Protein AF-A0A545T845-F1 (afdb_monomer)

InterPro domains:
  IPR010710 Protein of unknown function DUF1289 [PF06945] (21-68)
  IPR010710 Protein of unknown function DUF1289 [PTHR35175] (17-67)

Solvent-accessible surface area (backbone atoms only — not comparable to full-atom values): 4193 Å² total; per-residue (Å²): 114,73,74,58,54,53,56,52,52,28,65,70,71,49,66,72,71,87,65,79,76,72,67,73,87,51,94,45,67,36,91,88,77,55,25,21,76,55,48,58,41,37,68,64,58,64,71,43,52,66,57,41,52,74,68,55,50,52,52,53,51,53,52,32,63,73,73,107

pLDDT: mean 80.28, std 11.22, range [47.62, 90.88]

Radius of gyration: 12.81 Å; Cα contacts (8 Å, |Δi|>4): 59; chains: 1; bounding box: 26×30×30 Å

Mean predicted aligned error: 7.52 Å

Organism: NCBI:txid2591009

Structure (mmCIF, N/CA/C/O backbone):
data_AF-A0A545T845-F1
#
_entry.id   AF-A0A545T845-F1
#
loop_
_atom_site.group_PDB
_atom_site.id
_atom_site.type_symbol
_atom_site.label_atom_id
_atom_site.label_alt_id
_atom_site.label_comp_id
_atom_site.label_asym_id
_atom_site.label_entity_id
_atom_site.label_seq_id
_atom_site.pdbx_PDB_ins_code
_atom_site.Cartn_x
_atom_site.Cartn_y
_atom_site.Cartn_z
_atom_site.occupancy
_atom_site.B_iso_or_equiv
_atom_site.auth_seq_id
_atom_site.auth_comp_id
_atom_site.auth_asym_id
_atom_site.auth_atom_id
_atom_site.pdbx_PDB_model_num
ATOM 1 N N . MET A 1 1 ? 7.142 19.548 -10.805 1.00 47.62 1 MET A N 1
ATOM 2 C CA . MET A 1 1 ? 7.801 18.951 -11.990 1.00 47.62 1 MET A CA 1
ATOM 3 C C . MET A 1 1 ? 8.480 17.607 -11.675 1.00 47.62 1 MET A C 1
ATOM 5 O O . MET A 1 1 ? 8.071 16.612 -12.258 1.00 47.62 1 MET A O 1
ATOM 9 N N . ALA A 1 2 ? 9.355 17.509 -10.663 1.00 57.97 2 ALA A N 1
ATOM 10 C CA . ALA A 1 2 ? 10.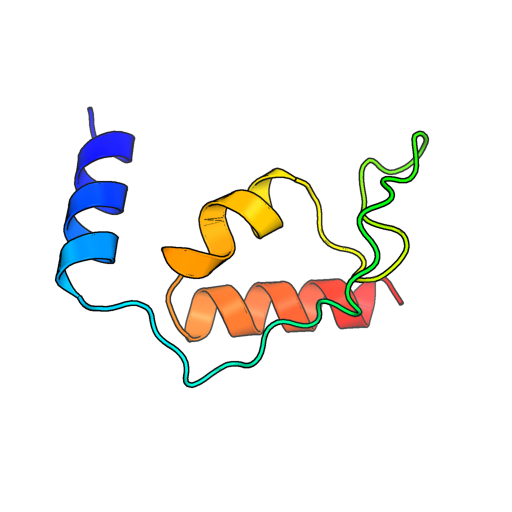117 16.288 -10.320 1.00 57.97 2 ALA A CA 1
ATOM 11 C C . ALA A 1 2 ? 9.311 14.980 -10.086 1.00 57.97 2 ALA A C 1
ATOM 13 O O . ALA A 1 2 ? 9.783 13.884 -10.388 1.00 57.97 2 ALA A O 1
ATOM 14 N N . ARG A 1 3 ? 8.071 15.057 -9.572 1.00 59.91 3 ARG A N 1
ATOM 15 C CA . ARG A 1 3 ? 7.199 13.876 -9.360 1.00 59.91 3 ARG A CA 1
ATOM 16 C C . ARG A 1 3 ? 6.731 13.228 -10.677 1.00 59.91 3 ARG A C 1
ATOM 18 O O . ARG A 1 3 ? 6.539 12.016 -10.723 1.00 59.91 3 ARG A O 1
ATOM 25 N N . ARG A 1 4 ? 6.562 14.020 -11.749 1.00 59.81 4 ARG A N 1
ATOM 26 C CA . ARG A 1 4 ? 6.136 13.536 -13.079 1.00 59.81 4 ARG A CA 1
ATOM 27 C C . ARG A 1 4 ? 7.268 12.814 -13.810 1.00 59.81 4 ARG A C 1
ATOM 29 O O . ARG A 1 4 ? 7.021 11.783 -14.428 1.00 59.81 4 ARG A O 1
ATOM 36 N N . GLU A 1 5 ? 8.496 13.316 -13.709 1.00 60.69 5 GLU A N 1
ATOM 37 C CA . GLU A 1 5 ? 9.673 12.710 -14.351 1.00 60.69 5 GLU A CA 1
ATOM 38 C C . GLU A 1 5 ? 10.054 11.370 -13.726 1.00 60.69 5 GLU A C 1
ATOM 40 O O . GLU A 1 5 ? 10.310 10.421 -14.466 1.00 60.69 5 GLU A O 1
ATOM 45 N N . ARG A 1 6 ? 9.967 11.239 -12.392 1.00 62.03 6 ARG A N 1
ATOM 46 C CA . ARG A 1 6 ? 10.133 9.943 -11.708 1.00 62.03 6 ARG A CA 1
ATOM 47 C C . ARG A 1 6 ? 9.152 8.885 -12.221 1.00 62.03 6 ARG A C 1
ATOM 49 O O . ARG A 1 6 ? 9.570 7.792 -12.585 1.00 62.03 6 ARG A O 1
ATOM 56 N N . ARG A 1 7 ? 7.863 9.229 -12.356 1.00 62.44 7 ARG A N 1
ATOM 57 C CA . ARG A 1 7 ? 6.846 8.318 -12.924 1.00 62.44 7 ARG A CA 1
ATOM 58 C C . ARG A 1 7 ? 7.121 7.952 -14.386 1.00 62.44 7 ARG A C 1
ATOM 60 O O . ARG A 1 7 ? 6.852 6.823 -14.789 1.00 62.44 7 ARG A O 1
ATOM 67 N N . LYS A 1 8 ? 7.666 8.879 -15.183 1.00 59.34 8 LYS A N 1
ATOM 68 C CA . LYS A 1 8 ? 8.032 8.631 -16.587 1.00 59.34 8 LYS A CA 1
ATOM 69 C C . LYS A 1 8 ? 9.239 7.688 -16.697 1.00 59.34 8 LYS A C 1
ATOM 71 O O . LYS A 1 8 ? 9.186 6.757 -17.494 1.00 59.34 8 LYS A O 1
ATOM 76 N N . GLN A 1 9 ? 10.274 7.877 -15.871 1.00 61.50 9 GLN A N 1
ATOM 77 C CA . GLN A 1 9 ? 11.430 6.970 -15.799 1.00 61.50 9 GLN A CA 1
ATOM 78 C C . GLN A 1 9 ? 11.055 5.571 -15.295 1.00 61.50 9 GLN A C 1
ATOM 80 O O . GLN A 1 9 ? 11.502 4.583 -15.873 1.00 61.50 9 GLN A O 1
ATOM 85 N N . ALA A 1 10 ? 10.198 5.471 -14.278 1.00 60.59 10 ALA A N 1
ATOM 86 C CA . ALA A 1 10 ? 9.728 4.183 -13.770 1.00 60.59 10 ALA A CA 1
ATOM 87 C C . ALA A 1 10 ? 8.956 3.383 -14.834 1.00 60.59 10 ALA A C 1
ATOM 89 O O . ALA A 1 10 ? 9.153 2.182 -14.982 1.00 60.59 10 ALA A O 1
ATOM 90 N N . ARG A 1 11 ? 8.135 4.057 -15.654 1.00 61.88 11 ARG A N 1
ATOM 91 C CA . ARG A 1 11 ? 7.407 3.416 -16.762 1.00 61.88 11 ARG A CA 1
ATOM 92 C 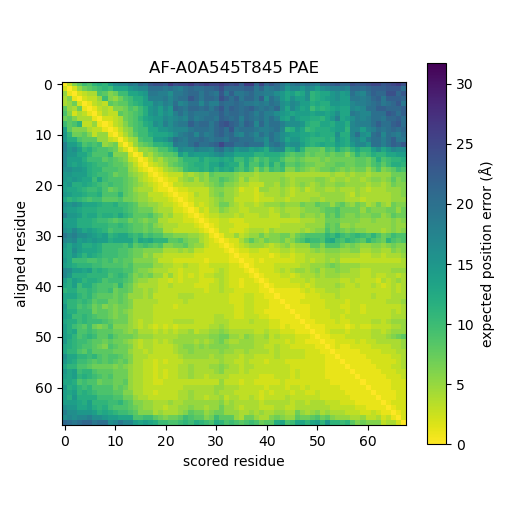C . ARG A 1 11 ? 8.327 2.960 -17.905 1.00 61.88 11 ARG A C 1
ATOM 94 O O . ARG A 1 11 ? 7.992 2.005 -18.595 1.00 61.88 11 ARG A O 1
ATOM 101 N N . LEU A 1 12 ? 9.470 3.628 -18.096 1.00 62.47 12 LEU A N 1
ATOM 102 C CA . LEU A 1 12 ? 10.482 3.283 -19.104 1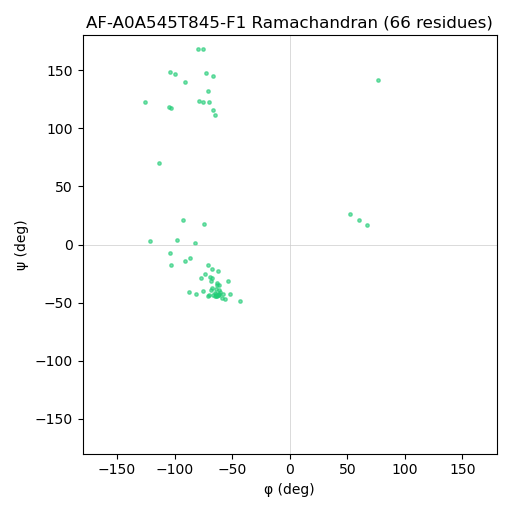.00 62.47 12 LEU A CA 1
ATOM 103 C C . LEU A 1 12 ? 11.343 2.076 -18.705 1.00 62.47 12 LEU A C 1
ATOM 105 O O . LEU A 1 12 ? 11.804 1.357 -19.583 1.00 62.47 12 LEU A O 1
ATOM 109 N N . ARG A 1 13 ? 11.547 1.830 -17.404 1.00 63.78 13 ARG A N 1
ATOM 110 C CA . ARG A 1 13 ? 12.375 0.715 -16.906 1.00 63.78 13 ARG A CA 1
ATOM 111 C C . ARG A 1 13 ? 11.663 -0.642 -16.846 1.00 63.78 13 ARG A C 1
ATOM 113 O O . ARG A 1 13 ? 12.290 -1.629 -16.483 1.00 63.78 13 ARG A O 1
ATOM 120 N N . GLY A 1 14 ? 10.399 -0.714 -17.263 1.00 64.88 14 GLY A N 1
ATOM 121 C CA . GLY A 1 14 ? 9.593 -1.927 -17.153 1.00 64.88 14 GLY A CA 1
ATOM 122 C C . GLY A 1 14 ? 9.108 -2.145 -15.718 1.00 64.88 14 GLY A C 1
ATOM 123 O O . GLY A 1 14 ? 9.803 -1.855 -14.749 1.00 64.88 14 GLY A O 1
ATOM 124 N N . ILE A 1 15 ? 7.870 -2.620 -15.574 1.00 68.62 15 ILE A N 1
ATOM 125 C CA . ILE A 1 15 ? 7.308 -2.944 -14.259 1.00 68.62 15 ILE A CA 1
ATOM 126 C C . ILE A 1 15 ? 8.103 -4.125 -13.708 1.00 68.62 15 ILE A C 1
ATOM 128 O O . ILE A 1 15 ? 8.045 -5.214 -14.277 1.00 68.62 15 ILE A O 1
ATOM 132 N N . ASP A 1 16 ? 8.817 -3.917 -12.606 1.00 71.62 16 ASP A N 1
ATOM 133 C CA . ASP A 1 16 ? 9.529 -4.990 -11.920 1.00 71.62 16 ASP A CA 1
ATOM 134 C C . ASP A 1 16 ? 8.521 -6.004 -11.356 1.00 71.62 16 ASP A C 1
ATOM 136 O O . ASP A 1 16 ? 7.742 -5.692 -10.453 1.00 71.62 16 ASP A O 1
ATOM 140 N N . ARG A 1 17 ? 8.500 -7.213 -11.920 1.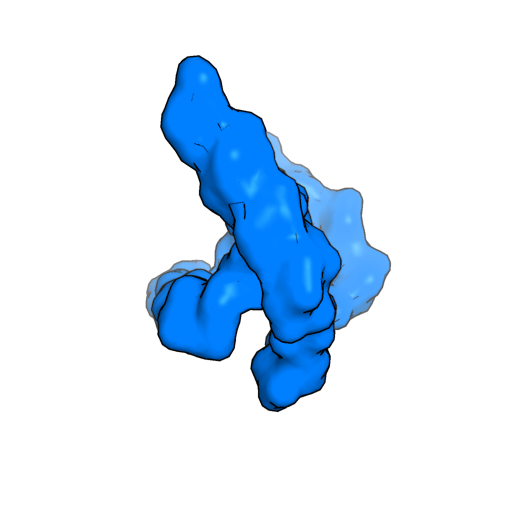00 72.88 17 ARG A N 1
ATOM 141 C CA . ARG A 1 17 ? 7.606 -8.310 -11.511 1.00 72.88 17 ARG A CA 1
ATOM 142 C C . ARG A 1 17 ? 8.283 -9.311 -10.576 1.00 72.88 17 ARG A C 1
ATOM 144 O O . ARG A 1 17 ? 7.661 -10.305 -10.222 1.00 72.88 17 ARG A O 1
ATOM 151 N N . SER A 1 18 ? 9.530 -9.058 -10.180 1.00 81.12 18 SER A N 1
ATOM 152 C CA . SER A 1 18 ? 10.321 -9.975 -9.350 1.00 81.12 18 SER A CA 1
ATOM 153 C C . SER A 1 18 ? 9.755 -10.104 -7.937 1.00 81.12 18 SER A C 1
ATOM 155 O O . SER A 1 18 ? 9.904 -11.143 -7.302 1.00 81.12 18 SER A O 1
ATOM 157 N N . ILE A 1 19 ? 9.088 -9.054 -7.446 1.00 82.88 19 ILE A N 1
ATOM 158 C CA . ILE A 1 19 ? 8.432 -9.043 -6.139 1.00 82.88 19 ILE A CA 1
ATOM 159 C C . ILE A 1 19 ? 6.916 -9.216 -6.322 1.00 82.88 19 ILE A C 1
ATOM 161 O O . ILE A 1 19 ? 6.278 -8.347 -6.937 1.00 82.88 19 ILE A O 1
ATOM 165 N N . PRO A 1 20 ? 6.317 -10.301 -5.793 1.00 83.06 20 PRO A N 1
ATOM 166 C CA . PRO A 1 20 ? 4.881 -10.517 -5.879 1.00 83.06 20 PRO A CA 1
ATOM 167 C C . PRO A 1 20 ? 4.120 -9.472 -5.057 1.00 83.06 20 PRO A C 1
ATOM 169 O O . PRO A 1 20 ? 4.566 -9.018 -4.004 1.00 83.06 20 PRO A O 1
ATOM 172 N N . SER A 1 21 ? 2.947 -9.077 -5.555 1.00 81.94 21 SER A N 1
ATOM 173 C CA . SER A 1 21 ? 2.038 -8.199 -4.815 1.00 81.94 21 SER A CA 1
ATOM 174 C C . SER A 1 21 ? 1.432 -8.973 -3.640 1.00 81.94 21 SER A C 1
ATOM 176 O O . SER A 1 21 ? 0.888 -10.050 -3.876 1.00 81.94 21 SER A O 1
ATOM 178 N N . PRO A 1 22 ? 1.409 -8.423 -2.413 1.00 84.06 22 PRO A N 1
ATOM 179 C CA . PRO A 1 22 ? 0.744 -9.037 -1.257 1.00 84.06 22 PRO A CA 1
ATOM 180 C C . PRO A 1 22 ? -0.792 -8.907 -1.326 1.00 84.06 22 PRO A C 1
ATOM 182 O O . PRO A 1 22 ? -1.484 -8.989 -0.317 1.00 84.06 22 PRO A O 1
ATOM 185 N N . CYS A 1 23 ? -1.351 -8.610 -2.504 1.00 87.31 23 CYS A N 1
ATOM 186 C CA . CYS A 1 23 ? -2.784 -8.427 -2.687 1.00 87.31 23 CYS A CA 1
ATOM 187 C C . CYS A 1 23 ? -3.496 -9.779 -2.682 1.00 87.31 23 CYS A C 1
ATOM 189 O O . CYS A 1 23 ? -3.238 -10.609 -3.548 1.00 87.31 23 CYS A O 1
ATOM 191 N N . ILE A 1 24 ? -4.458 -9.946 -1.780 1.00 87.50 24 ILE A N 1
ATOM 192 C CA . ILE A 1 24 ? -5.338 -11.122 -1.726 1.00 87.50 24 ILE A CA 1
ATOM 193 C C . ILE A 1 24 ? -6.646 -10.922 -2.514 1.00 87.50 24 ILE A C 1
ATOM 195 O O . ILE A 1 24 ? -7.647 -11.570 -2.236 1.00 87.50 24 ILE A O 1
ATOM 199 N N . SER A 1 25 ? -6.668 -9.980 -3.464 1.00 85.06 25 SER A N 1
ATOM 200 C CA . SER A 1 25 ? -7.864 -9.579 -4.231 1.00 85.06 25 SER A CA 1
ATOM 201 C C . SER A 1 25 ? -9.023 -9.034 -3.383 1.00 85.06 25 SER A C 1
ATOM 203 O O . SER A 1 25 ? -10.161 -8.980 -3.839 1.00 85.06 25 SER A O 1
ATOM 205 N N . VAL A 1 26 ? -8.720 -8.565 -2.170 1.00 84.69 26 VAL A N 1
ATOM 206 C CA . VAL A 1 26 ? -9.646 -7.830 -1.301 1.00 84.69 26 VAL A CA 1
ATOM 207 C C . VAL A 1 26 ? -9.252 -6.357 -1.329 1.00 84.69 26 VAL A C 1
ATOM 209 O O . VAL A 1 26 ? -8.138 -6.000 -0.946 1.00 84.69 26 VAL A O 1
ATOM 212 N N . CYS A 1 27 ? -10.157 -5.502 -1.803 1.00 84.62 27 CYS A N 1
ATOM 213 C CA . CYS A 1 27 ? -9.965 -4.053 -1.861 1.00 84.62 27 CYS A CA 1
ATOM 214 C C . CYS A 1 27 ? -10.940 -3.362 -0.909 1.00 84.62 27 CYS A C 1
ATOM 216 O O . CYS A 1 27 ? -11.893 -2.717 -1.337 1.00 84.62 27 CYS A O 1
ATOM 218 N N . GLN A 1 28 ? -10.699 -3.524 0.387 1.00 88.94 28 GLN A N 1
ATOM 219 C CA . GLN A 1 28 ? -11.469 -2.859 1.429 1.00 88.94 28 GLN A CA 1
ATOM 220 C C . GLN A 1 28 ? -10.495 -2.115 2.335 1.00 88.94 28 GLN A C 1
ATOM 222 O O . GLN A 1 28 ? -9.535 -2.702 2.830 1.00 88.94 28 GLN A O 1
ATOM 227 N N . LEU A 1 29 ? -10.697 -0.809 2.466 1.00 89.38 29 LEU A N 1
ATOM 228 C CA . LEU A 1 29 ? -9.916 0.047 3.348 1.00 89.38 29 LEU A CA 1
ATOM 229 C C . LEU A 1 29 ? -10.607 0.096 4.704 1.00 89.38 29 LEU A C 1
ATOM 231 O O . LEU A 1 29 ? -11.832 0.131 4.777 1.00 89.38 29 LEU A O 1
ATOM 235 N N . ASP A 1 30 ? -9.809 0.067 5.755 1.00 88.62 30 ASP A N 1
ATOM 236 C CA . ASP A 1 30 ? -10.256 0.349 7.105 1.00 88.62 30 ASP A CA 1
ATOM 237 C C . ASP A 1 30 ? -10.363 1.867 7.288 1.00 88.62 30 ASP A C 1
ATOM 239 O O . ASP A 1 30 ? -9.386 2.591 7.080 1.00 88.62 30 ASP A O 1
ATOM 243 N N . ASP A 1 31 ? -11.546 2.352 7.666 1.00 84.56 31 ASP A N 1
ATOM 244 C CA . ASP A 1 31 ? -11.817 3.788 7.817 1.00 84.56 31 ASP A CA 1
ATOM 245 C C . ASP A 1 31 ? -11.047 4.416 8.994 1.00 84.56 31 ASP A C 1
ATOM 247 O O . ASP A 1 31 ? -10.833 5.628 9.017 1.00 84.56 31 ASP A O 1
ATOM 251 N N . GLY A 1 32 ? -10.601 3.606 9.963 1.00 85.19 32 GLY A N 1
ATOM 252 C CA . GLY A 1 32 ? -9.829 4.071 11.117 1.00 85.19 32 GLY A CA 1
ATOM 253 C C . GLY A 1 32 ? -8.341 4.269 10.819 1.00 85.19 32 GLY A C 1
ATOM 254 O O . GLY A 1 32 ? -7.746 5.262 11.235 1.00 85.19 32 GLY A O 1
ATOM 255 N N . SER A 1 33 ? -7.730 3.334 10.093 1.00 82.50 33 SER A N 1
ATOM 256 C CA . SER A 1 33 ? -6.288 3.301 9.816 1.00 82.50 33 SER A CA 1
ATOM 257 C C . SER A 1 33 ? -5.913 3.759 8.405 1.00 82.50 33 SER A C 1
ATOM 259 O O . SER A 1 33 ? -4.748 4.068 8.151 1.00 82.50 33 SER A O 1
ATOM 261 N N . GLY A 1 34 ? -6.865 3.800 7.468 1.00 86.75 34 GLY A N 1
ATOM 262 C CA . GLY A 1 34 ? -6.599 4.087 6.056 1.00 86.75 34 GLY A CA 1
ATOM 263 C C . GLY A 1 34 ? -5.789 2.991 5.350 1.00 86.75 34 GLY A C 1
ATOM 264 O O . GLY A 1 34 ? -5.208 3.234 4.286 1.00 86.75 34 GLY A O 1
ATOM 265 N N . LEU A 1 35 ? -5.721 1.793 5.940 1.00 89.56 35 LEU A N 1
ATOM 266 C CA . LEU A 1 35 ? -5.016 0.630 5.404 1.00 89.56 35 LEU A CA 1
ATOM 267 C C . LEU A 1 35 ? -5.998 -0.379 4.816 1.00 89.56 35 LEU A C 1
ATOM 269 O O . LEU A 1 35 ? -7.119 -0.540 5.280 1.00 89.56 35 LEU A O 1
ATOM 273 N N . CYS A 1 36 ? -5.570 -1.098 3.784 1.00 90.88 36 CYS A N 1
ATOM 274 C CA . CYS A 1 36 ? -6.358 -2.171 3.202 1.00 90.88 36 CYS A CA 1
ATOM 275 C C . CYS A 1 36 ? -6.417 -3.352 4.176 1.00 90.88 36 CYS A C 1
ATOM 277 O O . CYS A 1 36 ? -5.377 -3.915 4.499 1.00 90.88 36 CYS A O 1
ATOM 279 N N . ILE A 1 37 ? -7.606 -3.794 4.578 1.00 88.88 37 ILE A N 1
ATOM 280 C CA . ILE A 1 37 ? -7.770 -4.907 5.528 1.00 88.88 37 ILE A CA 1
ATOM 281 C C . ILE A 1 37 ? -7.202 -6.233 5.002 1.00 88.88 37 ILE A C 1
ATOM 283 O O . ILE A 1 37 ? -6.888 -7.126 5.778 1.00 88.88 37 ILE A O 1
ATOM 287 N N . GLY A 1 38 ? -7.069 -6.375 3.678 1.00 88.00 38 GLY A N 1
ATOM 288 C CA . GLY A 1 38 ? -6.558 -7.596 3.059 1.00 88.00 38 GLY A CA 1
ATOM 289 C C . GLY A 1 38 ? -5.036 -7.643 2.933 1.00 88.00 38 GLY A C 1
ATOM 290 O O . GLY A 1 38 ? -4.436 -8.692 3.133 1.00 88.00 38 GLY A O 1
ATOM 291 N N . CYS A 1 39 ? -4.403 -6.524 2.572 1.00 89.31 39 CYS A N 1
ATOM 292 C CA . CYS A 1 39 ? -2.957 -6.477 2.307 1.00 89.31 39 CYS A CA 1
ATOM 293 C C . CYS A 1 39 ? -2.179 -5.490 3.185 1.00 89.31 39 CYS A C 1
ATOM 295 O O . CYS A 1 39 ? -0.984 -5.320 2.973 1.00 89.31 39 CYS A O 1
ATOM 297 N N . LEU A 1 40 ? -2.851 -4.825 4.129 1.00 89.25 40 LEU A N 1
ATOM 298 C CA . LEU A 1 40 ? -2.311 -3.857 5.095 1.00 89.25 40 LEU A CA 1
ATOM 299 C C . LEU A 1 40 ? -1.490 -2.717 4.463 1.00 89.25 40 LEU A C 1
ATOM 301 O O . LEU A 1 40 ? -0.611 -2.122 5.094 1.00 89.25 40 LEU A O 1
ATOM 305 N N . ARG A 1 41 ? -1.797 -2.401 3.200 1.00 89.44 41 ARG A N 1
ATOM 306 C CA . ARG A 1 41 ? -1.219 -1.281 2.451 1.00 89.44 41 ARG A CA 1
ATOM 307 C C . ARG A 1 41 ? -2.151 -0.092 2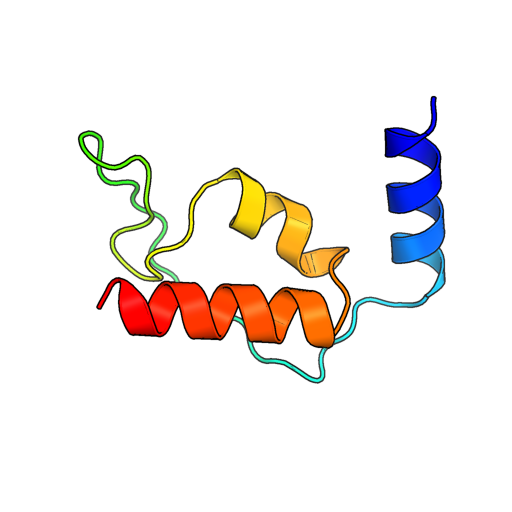.427 1.00 89.44 41 ARG A C 1
ATOM 309 O O . ARG A 1 41 ? -3.362 -0.268 2.321 1.00 89.44 41 ARG A O 1
ATOM 316 N N . ASN A 1 42 ? -1.583 1.104 2.427 1.00 90.31 42 ASN A N 1
ATOM 317 C CA . ASN A 1 42 ? -2.351 2.317 2.161 1.00 90.31 42 ASN A CA 1
ATOM 318 C C . ASN A 1 42 ? -2.599 2.514 0.649 1.00 90.31 42 ASN A C 1
ATOM 320 O O . ASN A 1 42 ? -2.002 1.855 -0.209 1.00 90.31 42 ASN A O 1
ATOM 324 N N . VAL A 1 43 ? -3.492 3.447 0.311 1.00 87.69 43 VAL A N 1
ATOM 325 C CA . VAL A 1 43 ? -3.853 3.772 -1.082 1.00 87.69 43 VAL A CA 1
ATOM 326 C C . VAL A 1 43 ? -2.664 4.284 -1.904 1.00 87.69 43 VAL A C 1
ATOM 328 O O . VAL A 1 43 ? -2.582 3.990 -3.100 1.00 87.69 43 VAL A O 1
ATOM 331 N N . ASP A 1 44 ? -1.737 5.023 -1.293 1.00 87.50 44 ASP A N 1
ATOM 332 C CA . ASP A 1 44 ? -0.566 5.566 -1.985 1.00 87.50 4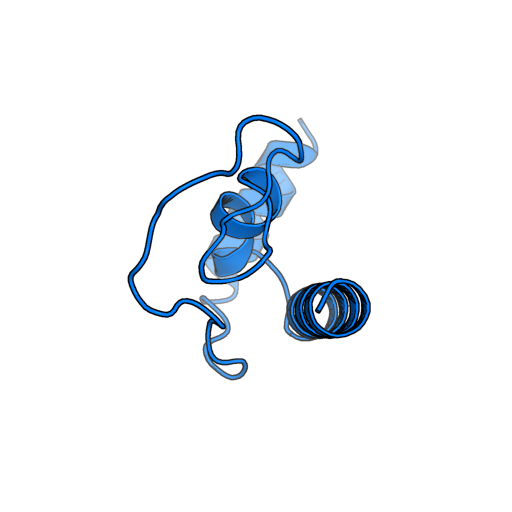4 ASP A CA 1
ATOM 333 C C . ASP A 1 44 ? 0.435 4.460 -2.353 1.00 87.50 44 ASP A C 1
ATOM 335 O O . ASP A 1 44 ? 0.865 4.382 -3.503 1.00 87.50 44 ASP A O 1
ATOM 339 N N . GLU A 1 45 ? 0.714 3.535 -1.432 1.00 88.31 45 GLU A N 1
ATOM 340 C CA . GLU A 1 45 ? 1.522 2.328 -1.641 1.00 88.31 45 GLU A CA 1
ATOM 341 C C . GLU A 1 45 ? 0.922 1.458 -2.756 1.00 8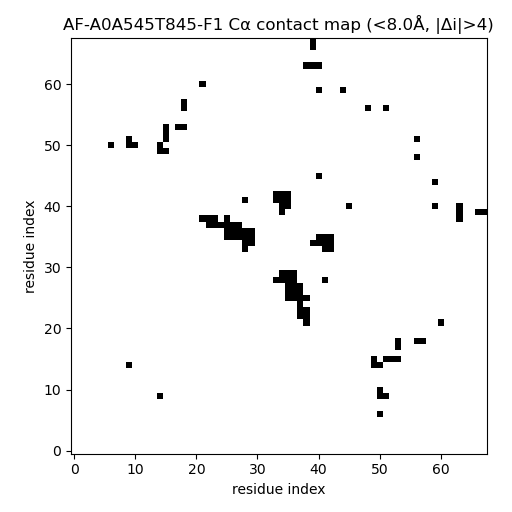8.31 45 GLU A C 1
ATOM 343 O O . GLU A 1 45 ? 1.648 0.981 -3.626 1.00 88.31 45 GLU A O 1
ATOM 348 N N . ILE A 1 46 ? -0.406 1.281 -2.782 1.00 88.00 46 ILE A N 1
ATOM 349 C CA . ILE A 1 46 ? -1.099 0.531 -3.844 1.00 88.00 46 ILE A CA 1
ATOM 350 C C . ILE A 1 46 ? -0.938 1.228 -5.203 1.00 88.00 46 ILE A C 1
ATOM 352 O O . ILE A 1 46 ? -0.651 0.570 -6.207 1.00 88.00 46 ILE A O 1
ATOM 356 N N . ARG A 1 47 ? -1.102 2.556 -5.249 1.00 86.31 47 ARG A N 1
ATOM 357 C CA . ARG A 1 47 ? -0.963 3.356 -6.477 1.00 86.31 47 ARG A CA 1
ATOM 358 C C . ARG A 1 47 ? 0.464 3.398 -7.009 1.00 86.31 47 ARG A C 1
ATOM 360 O O . ARG A 1 47 ? 0.642 3.442 -8.228 1.00 86.31 47 ARG A O 1
ATOM 367 N N . ASP A 1 48 ? 1.451 3.448 -6.122 1.00 86.25 48 ASP A N 1
ATOM 368 C CA . ASP A 1 48 ? 2.857 3.584 -6.492 1.00 86.25 48 ASP A CA 1
ATOM 369 C C . ASP A 1 48 ? 3.557 2.220 -6.667 1.00 86.25 48 ASP A C 1
ATOM 371 O O . ASP A 1 48 ? 4.574 2.148 -7.352 1.00 86.25 48 ASP A O 1
ATOM 375 N N . TRP A 1 49 ? 2.963 1.109 -6.214 1.00 86.19 49 TRP A N 1
ATOM 376 C CA . TRP A 1 49 ? 3.477 -0.256 -6.410 1.00 86.19 49 TRP A CA 1
ATOM 377 C C . TRP A 1 49 ? 4.017 -0.580 -7.821 1.00 86.19 49 TRP A C 1
ATOM 379 O O . TRP A 1 49 ? 5.117 -1.126 -7.923 1.00 86.19 49 TRP A O 1
ATOM 389 N N . PRO A 1 50 ? 3.323 -0.284 -8.942 1.00 81.94 50 PRO A N 1
ATOM 390 C CA . PRO A 1 50 ? 3.838 -0.616 -10.274 1.00 81.94 50 PRO A CA 1
ATOM 391 C C . PRO A 1 50 ? 5.036 0.239 -10.714 1.00 81.94 50 PRO A C 1
ATOM 393 O O . PRO A 1 50 ? 5.724 -0.149 -11.656 1.00 81.94 50 PRO A O 1
ATOM 396 N N . VAL A 1 51 ? 5.272 1.389 -10.075 1.00 80.69 51 VAL A N 1
ATOM 397 C CA . VAL A 1 51 ? 6.385 2.302 -10.383 1.00 80.69 51 VAL A CA 1
ATOM 398 C C . VAL A 1 51 ?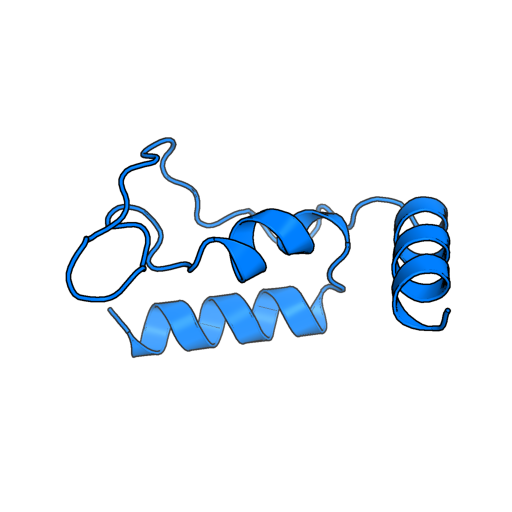 7.525 2.231 -9.361 1.00 80.69 51 VAL A C 1
ATOM 400 O O . VAL A 1 51 ? 8.567 2.835 -9.600 1.00 80.69 51 VAL A O 1
ATOM 403 N N . MET A 1 52 ? 7.337 1.494 -8.263 1.00 83.19 52 MET A N 1
ATOM 404 C CA . MET A 1 52 ? 8.350 1.245 -7.236 1.00 83.19 52 MET A CA 1
ATOM 405 C C . MET A 1 52 ? 9.445 0.277 -7.711 1.00 83.19 52 MET A C 1
ATOM 407 O O . MET A 1 52 ? 9.166 -0.668 -8.459 1.00 83.19 52 MET A O 1
ATOM 411 N N . THR A 1 53 ? 10.674 0.473 -7.228 1.00 83.94 53 THR A N 1
ATOM 412 C CA . THR A 1 53 ? 11.796 -0.465 -7.421 1.00 83.94 53 THR A CA 1
ATOM 413 C C . THR A 1 53 ? 11.673 -1.704 -6.526 1.00 83.94 53 THR A C 1
ATOM 415 O O . THR A 1 53 ? 10.861 -1.738 -5.597 1.00 83.94 53 THR A O 1
ATOM 418 N N . ALA A 1 54 ? 12.485 -2.738 -6.777 1.00 85.06 54 ALA A N 1
ATOM 419 C CA . ALA A 1 54 ? 12.560 -3.927 -5.924 1.00 85.06 54 ALA A CA 1
ATOM 420 C C . ALA A 1 54 ? 12.798 -3.577 -4.446 1.00 85.06 54 ALA A C 1
ATOM 422 O O . ALA A 1 54 ? 12.168 -4.156 -3.562 1.00 85.06 54 ALA A O 1
ATOM 423 N N . GLU A 1 55 ? 13.695 -2.629 -4.171 1.00 86.25 55 GLU A N 1
ATOM 424 C CA . GLU A 1 55 ? 14.053 -2.194 -2.817 1.00 86.25 55 GLU A CA 1
ATOM 425 C C . GLU A 1 55 ? 12.883 -1.486 -2.127 1.00 86.25 55 GLU A C 1
ATOM 427 O O . GLU A 1 55 ? 12.581 -1.771 -0.965 1.00 86.25 55 GLU A O 1
ATOM 432 N N . GLU A 1 56 ? 12.181 -0.608 -2.848 1.00 86.69 56 GLU A N 1
ATOM 433 C CA . GLU A 1 56 ? 10.985 0.069 -2.339 1.00 86.69 56 GLU A CA 1
ATOM 434 C C . GLU A 1 56 ? 9.874 -0.945 -2.037 1.00 86.69 56 GLU A C 1
ATOM 436 O O . GLU A 1 56 ? 9.285 -0.917 -0.957 1.00 86.69 56 GLU A O 1
ATOM 441 N N . LYS A 1 57 ? 9.645 -1.914 -2.934 1.00 89.12 57 LYS A N 1
ATOM 442 C CA . LYS A 1 57 ? 8.667 -2.992 -2.719 1.00 89.12 57 LYS A CA 1
ATOM 443 C C . LYS A 1 57 ? 9.009 -3.858 -1.512 1.00 89.12 57 LYS A C 1
ATOM 445 O O . LYS A 1 57 ? 8.117 -4.170 -0.728 1.00 89.12 57 LYS A O 1
ATOM 450 N N . LYS A 1 58 ? 10.283 -4.226 -1.336 1.00 89.38 58 LYS A N 1
ATOM 451 C CA . LYS A 1 58 ? 10.757 -4.965 -0.153 1.00 89.38 58 LYS A CA 1
ATOM 452 C C . LYS A 1 58 ? 10.525 -4.175 1.131 1.00 89.38 58 LYS A C 1
ATOM 454 O O . LYS A 1 58 ? 10.090 -4.750 2.121 1.00 89.38 58 LYS A O 1
ATOM 459 N N . SER A 1 59 ? 10.762 -2.867 1.097 1.00 90.00 59 SER A N 1
ATOM 460 C CA . SER A 1 59 ? 10.536 -1.987 2.247 1.00 90.00 59 SER A CA 1
ATOM 461 C C . SER A 1 59 ? 9.053 -1.922 2.613 1.00 90.00 59 SER A C 1
ATOM 463 O O . SER A 1 59 ? 8.705 -2.076 3.778 1.00 90.00 59 SER A O 1
ATOM 465 N N . VAL A 1 60 ? 8.167 -1.782 1.619 1.00 89.12 60 VAL A N 1
ATOM 466 C CA . VAL A 1 60 ? 6.709 -1.828 1.828 1.00 89.12 60 VAL A CA 1
ATOM 467 C C . VAL A 1 60 ? 6.273 -3.181 2.396 1.00 89.12 60 VAL A C 1
ATOM 469 O O . VAL A 1 60 ? 5.480 -3.216 3.331 1.00 89.12 60 VAL A O 1
ATOM 472 N N . LEU A 1 61 ? 6.810 -4.295 1.889 1.00 89.12 61 LEU A N 1
ATOM 473 C CA . LEU A 1 61 ? 6.523 -5.630 2.426 1.00 89.12 61 LEU A CA 1
ATOM 474 C C . LEU A 1 61 ? 6.977 -5.786 3.884 1.00 89.12 61 LEU A C 1
ATOM 476 O O . LEU A 1 61 ? 6.209 -6.287 4.698 1.00 89.12 61 LEU A O 1
ATOM 480 N N . ALA A 1 62 ? 8.167 -5.299 4.236 1.00 90.69 62 ALA A N 1
ATOM 481 C CA . ALA A 1 62 ? 8.650 -5.317 5.616 1.00 90.69 62 ALA A CA 1
ATOM 482 C C . ALA A 1 62 ? 7.776 -4.456 6.549 1.00 90.69 62 ALA A C 1
ATOM 484 O O . ALA A 1 62 ? 7.487 -4.851 7.680 1.00 90.69 62 ALA A O 1
ATOM 485 N N . MET A 1 63 ? 7.301 -3.299 6.068 1.00 89.31 63 MET A N 1
ATOM 486 C CA . MET A 1 63 ? 6.351 -2.465 6.811 1.00 89.31 63 MET A CA 1
ATOM 487 C C . MET A 1 63 ? 5.015 -3.178 7.029 1.00 89.31 63 MET A C 1
ATOM 489 O O . MET A 1 63 ? 4.478 -3.116 8.128 1.00 89.31 63 MET A O 1
ATOM 493 N N . ILE A 1 64 ? 4.486 -3.866 6.013 1.00 88.12 64 ILE A N 1
ATOM 494 C CA . ILE A 1 64 ? 3.267 -4.682 6.133 1.00 88.12 64 ILE A CA 1
ATOM 495 C C . ILE A 1 64 ? 3.450 -5.772 7.187 1.00 88.12 64 ILE A C 1
ATOM 497 O O . ILE A 1 64 ? 2.577 -5.949 8.027 1.00 88.12 64 ILE A O 1
ATOM 501 N N . GLU A 1 65 ? 4.583 -6.473 7.162 1.00 86.31 65 GLU A N 1
ATOM 502 C CA . GLU A 1 65 ? 4.883 -7.544 8.114 1.00 86.31 65 GLU A CA 1
ATOM 503 C C . GLU A 1 65 ? 4.975 -7.027 9.554 1.00 86.31 65 GLU A C 1
ATOM 505 O O . GLU A 1 65 ? 4.534 -7.701 10.474 1.00 86.31 65 GLU A O 1
ATOM 510 N N . THR A 1 66 ? 5.451 -5.793 9.742 1.00 87.00 66 THR A N 1
ATOM 511 C CA . THR A 1 66 ? 5.484 -5.127 11.056 1.00 87.00 66 THR A CA 1
ATOM 512 C C . THR A 1 66 ? 4.096 -4.673 11.535 1.00 87.00 66 THR A C 1
ATOM 514 O O . THR A 1 66 ? 3.886 -4.499 12.731 1.00 87.00 66 THR A O 1
ATOM 517 N N . ARG A 1 67 ? 3.150 -4.436 10.615 1.00 81.62 67 ARG A N 1
ATOM 518 C CA . ARG A 1 67 ? 1.768 -4.009 10.920 1.00 81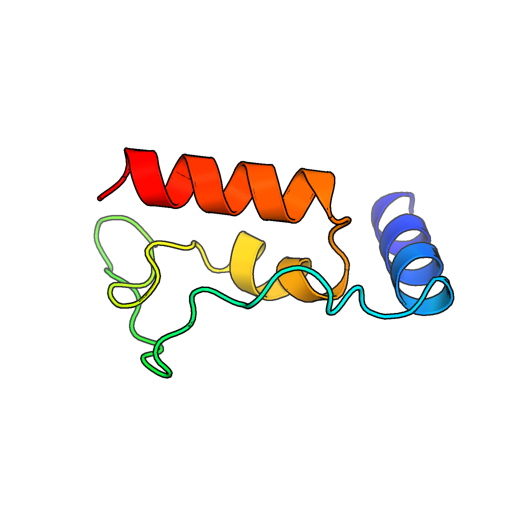.62 67 ARG A CA 1
ATOM 519 C C . ARG A 1 67 ? 0.823 -5.189 11.196 1.00 81.62 67 ARG A C 1
ATOM 521 O O . ARG A 1 67 ? -0.320 -4.943 11.578 1.00 81.62 67 ARG A O 1
ATOM 528 N N . ARG A 1 68 ? 1.260 -6.419 10.913 1.00 69.50 68 ARG A N 1
ATOM 529 C CA . ARG A 1 68 ? 0.476 -7.652 11.042 1.00 69.50 68 ARG A CA 1
ATOM 530 C C . ARG A 1 68 ? 0.535 -8.199 12.463 1.00 69.50 68 ARG A C 1
ATOM 532 O O . ARG A 1 68 ? -0.505 -8.745 12.887 1.00 69.50 68 ARG A O 1
#

Secondary structure (DSSP, 8-state):
-HHHHHHHHHHHS----SSPP---S---B-TTT-BBTTT--BHHHHHHGGGS-HHHHHHHHHHHHHH-

Sequence (68 aa):
MARRERRKQARLRGIDRSIPSPCISVCQLDDGSGLCIGCLRNVDEIRDWPVMTAEEKKSVLAMIETRR

Foldseek 3Di:
DVVVVLQVVLVVVFQDPVDPQQAPVQADADPVPCAGPRQRHHPVCVVCNRSDDPVRSVVRNVVSVVVD